Protein AF-A0A497PTF8-F1 (afdb_monomer)

Radius of gyration: 12.59 Å; Cα contacts (8 Å, |Δi|>4): 115; chains: 1; bounding box: 26×36×32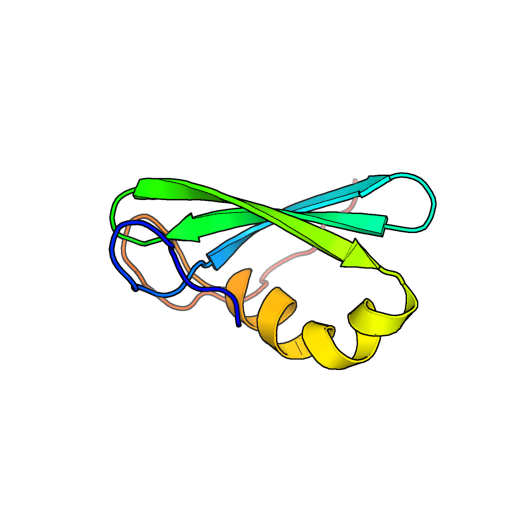 Å

pLDDT: mean 88.78, std 7.68, range [50.94, 96.62]

Sequence (73 aa):
MFTCKKCKEPFYAQGAEIRGQTLRVYCQCLNGHKGKRDISRYQADSMAHDVFSGLFTCVECGSITSLTNTDMG

Secondary structure (DSSP, 8-state):
--B-TTT-PBPEEEEEEEETTEEEEEEE-TT--EEEEEEEHHHHHHHHHHHHHHHTB-TTT--B---------

Structure (mmCIF, N/CA/C/O backbone):
data_AF-A0A497PTF8-F1
#
_entry.id   AF-A0A497PTF8-F1
#
loop_
_atom_site.group_PDB
_atom_site.id
_atom_site.type_symbol
_atom_site.label_atom_id
_atom_site.label_alt_id
_atom_site.label_comp_id
_atom_site.label_asym_id
_atom_site.label_entity_id
_atom_site.label_seq_id
_atom_site.pdbx_PDB_ins_code
_atom_site.Cartn_x
_atom_site.Cartn_y
_atom_site.Cartn_z
_atom_site.occupancy
_atom_site.B_iso_or_equiv
_atom_site.auth_seq_id
_atom_site.auth_comp_id
_atom_site.auth_asym_id
_atom_site.auth_atom_id
_atom_site.pdbx_PDB_model_num
ATOM 1 N N . MET A 1 1 ? 6.158 8.434 0.871 1.00 62.38 1 MET A N 1
ATOM 2 C CA . MET A 1 1 ? 5.329 8.417 2.094 1.00 62.38 1 MET A CA 1
ATOM 3 C C . MET A 1 1 ? 3.901 7.984 1.757 1.00 62.38 1 MET A C 1
ATOM 5 O O . MET A 1 1 ? 3.161 8.701 1.078 1.00 62.38 1 MET A O 1
ATOM 9 N N . PHE A 1 2 ? 3.549 6.753 2.128 1.00 82.75 2 PHE A N 1
ATOM 10 C CA . PHE A 1 2 ? 2.226 6.163 1.918 1.00 82.75 2 PHE A CA 1
ATOM 11 C C . PHE A 1 2 ? 1.231 6.743 2.930 1.00 82.75 2 PHE A C 1
ATOM 13 O O . PHE A 1 2 ? 0.950 6.155 3.964 1.00 82.75 2 PHE A O 1
ATOM 20 N N . THR A 1 3 ? 0.710 7.933 2.631 1.00 89.94 3 THR A N 1
ATOM 21 C CA . THR A 1 3 ? -0.216 8.647 3.522 1.00 89.94 3 THR A CA 1
ATOM 22 C C . THR A 1 3 ? -1.527 8.967 2.814 1.00 89.94 3 THR A C 1
ATOM 24 O O . THR A 1 3 ? -1.545 9.400 1.649 1.00 89.94 3 THR A O 1
ATOM 27 N N . CYS A 1 4 ? -2.636 8.774 3.524 1.00 93.19 4 CYS A N 1
ATOM 28 C CA . CYS A 1 4 ? -3.970 9.122 3.074 1.00 93.19 4 CYS A CA 1
ATOM 29 C C . CYS A 1 4 ? -4.118 10.639 2.958 1.00 93.19 4 CYS A C 1
ATOM 31 O O . CYS A 1 4 ? -3.964 11.384 3.921 1.00 93.19 4 CYS A O 1
ATOM 33 N N . LYS A 1 5 ? -4.477 11.129 1.766 1.00 92.38 5 LYS A N 1
ATOM 34 C CA . LYS A 1 5 ? -4.646 12.576 1.551 1.00 92.38 5 LYS A CA 1
ATOM 35 C C . LYS A 1 5 ? -5.845 13.154 2.312 1.00 92.38 5 LYS A C 1
ATOM 37 O O . LYS A 1 5 ? -5.806 14.344 2.620 1.00 92.38 5 LYS A O 1
ATOM 42 N N . LYS A 1 6 ? -6.852 12.316 2.609 1.00 94.69 6 LYS A N 1
ATOM 43 C CA . LYS A 1 6 ? -8.117 12.693 3.258 1.00 94.69 6 LYS A CA 1
ATOM 44 C C . LYS A 1 6 ? -7.992 12.796 4.777 1.00 94.69 6 LYS A C 1
ATOM 46 O O . LYS A 1 6 ? -8.325 13.832 5.326 1.00 94.69 6 LYS A O 1
ATOM 51 N N . CYS A 1 7 ? -7.484 11.753 5.433 1.00 95.44 7 CYS A N 1
ATOM 52 C CA . CYS A 1 7 ? -7.418 11.694 6.898 1.00 95.44 7 CYS A CA 1
ATOM 53 C C . CYS A 1 7 ? -5.998 11.715 7.473 1.00 95.44 7 CYS A C 1
ATOM 55 O O . CYS A 1 7 ? -5.849 11.624 8.679 1.00 95.44 7 CYS A O 1
ATOM 57 N N . LYS A 1 8 ? -4.959 11.821 6.635 1.00 93.56 8 LYS A N 1
ATOM 58 C CA . LYS A 1 8 ? -3.538 11.850 7.037 1.00 93.56 8 LYS A CA 1
ATOM 59 C C . LYS A 1 8 ? -3.010 10.590 7.731 1.00 93.56 8 LYS A C 1
ATOM 61 O O . LYS A 1 8 ? -1.811 10.507 7.959 1.00 93.56 8 LYS A O 1
ATOM 66 N N . GLU A 1 9 ? -3.855 9.586 7.933 1.00 93.12 9 GLU A N 1
ATOM 67 C CA . GLU A 1 9 ? -3.437 8.258 8.379 1.00 93.12 9 GLU A CA 1
ATOM 68 C C . GLU A 1 9 ? -2.571 7.522 7.342 1.00 93.12 9 GLU A C 1
ATOM 70 O O . GLU A 1 9 ? -2.666 7.812 6.137 1.00 93.12 9 GLU A O 1
ATOM 75 N N . PRO A 1 10 ? -1.764 6.535 7.768 1.00 91.50 10 PRO A N 1
ATOM 76 C CA . PRO A 1 10 ? -1.014 5.671 6.866 1.00 91.50 10 PRO A CA 1
ATOM 77 C C . PRO A 1 10 ? -1.910 4.935 5.858 1.00 91.50 10 PRO A C 1
ATOM 79 O O . PRO A 1 10 ? -3.048 4.557 6.147 1.00 91.50 10 PRO A O 1
ATOM 82 N N . PHE A 1 11 ? -1.389 4.732 4.649 1.00 93.12 11 PHE A N 1
ATOM 83 C CA . PHE A 1 11 ? -1.946 3.797 3.675 1.00 93.12 11 PHE A CA 1
ATOM 84 C C . PHE A 1 11 ? -1.250 2.444 3.799 1.00 93.12 11 PHE A C 1
ATOM 86 O O . PHE A 1 11 ? -0.025 2.386 3.794 1.00 93.12 11 PHE A O 1
ATOM 93 N N . TYR A 1 12 ? -2.038 1.376 3.781 1.00 93.06 12 TYR A N 1
ATOM 94 C CA . TYR A 1 12 ? -1.570 -0.005 3.748 1.00 93.06 12 TYR A CA 1
ATOM 95 C C . TYR A 1 12 ? -1.815 -0.589 2.362 1.00 93.06 12 TYR A C 1
ATOM 97 O O . TYR A 1 12 ? -2.828 -0.279 1.722 1.00 93.06 12 TYR A O 1
ATOM 105 N N . ALA A 1 13 ? -0.870 -1.381 1.867 1.00 92.75 13 ALA A N 1
ATOM 106 C CA . ALA A 1 13 ? -0.970 -1.999 0.555 1.00 92.75 13 ALA A CA 1
ATOM 107 C C . ALA A 1 13 ? -2.011 -3.128 0.593 1.00 92.75 13 ALA A C 1
ATOM 109 O O . ALA A 1 13 ? -2.130 -3.857 1.571 1.00 92.75 13 ALA A O 1
ATOM 110 N N . GLN A 1 14 ? -2.802 -3.243 -0.467 1.00 91.81 14 GLN A N 1
ATOM 111 C CA . GLN A 1 14 ? -3.843 -4.271 -0.617 1.00 91.81 14 GLN A CA 1
ATOM 112 C C . GLN A 1 14 ? -3.569 -5.198 -1.802 1.00 91.81 14 GLN A C 1
ATOM 114 O O . GLN A 1 14 ? -4.154 -6.265 -1.919 1.00 91.81 14 GLN A O 1
ATOM 119 N N . GLY A 1 15 ? -2.687 -4.772 -2.698 1.00 89.81 15 GLY A N 1
ATOM 120 C CA . GLY A 1 15 ? -2.302 -5.505 -3.889 1.00 89.81 15 GLY A CA 1
ATOM 121 C C . GLY A 1 15 ? -1.498 -4.605 -4.810 1.00 89.81 15 GLY A C 1
ATOM 122 O O . GLY A 1 15 ? -1.427 -3.386 -4.610 1.00 89.81 15 GLY A O 1
ATOM 123 N N . ALA A 1 16 ? -0.895 -5.197 -5.832 1.00 90.50 16 ALA A N 1
ATOM 124 C CA . ALA A 1 16 ? -0.151 -4.452 -6.829 1.00 90.50 16 ALA A CA 1
ATOM 125 C C . ALA A 1 16 ? -0.271 -5.095 -8.212 1.00 90.50 16 ALA A C 1
ATOM 127 O O . ALA A 1 16 ? -0.482 -6.298 -8.335 1.00 90.50 16 ALA A O 1
ATOM 128 N N . GLU A 1 17 ? -0.124 -4.277 -9.249 1.00 93.19 17 GLU A N 1
ATOM 129 C CA . GLU A 1 17 ? -0.085 -4.704 -10.645 1.00 93.19 17 GLU A CA 1
ATOM 130 C C . GLU A 1 17 ? 1.100 -4.044 -11.361 1.00 93.19 17 GLU A C 1
ATOM 132 O O . GLU A 1 17 ? 1.428 -2.877 -11.121 1.00 93.19 17 GLU A O 1
ATOM 137 N N . ILE A 1 18 ? 1.746 -4.781 -12.262 1.00 91.69 18 ILE A N 1
ATOM 138 C CA . ILE A 1 18 ? 2.807 -4.237 -13.111 1.00 91.69 18 ILE A CA 1
ATOM 139 C C . ILE A 1 18 ? 2.164 -3.645 -14.369 1.00 91.69 18 ILE A C 1
ATOM 141 O O . ILE A 1 18 ? 1.447 -4.327 -15.097 1.00 91.69 18 ILE A O 1
ATOM 145 N N . ARG A 1 19 ? 2.446 -2.369 -14.649 1.00 91.62 19 ARG A N 1
ATOM 146 C CA . ARG A 1 19 ? 2.048 -1.662 -15.874 1.00 91.62 19 ARG A CA 1
ATOM 147 C C . ARG A 1 19 ? 3.285 -1.125 -16.584 1.00 91.62 19 ARG A C 1
ATOM 149 O O . ARG A 1 19 ? 3.777 -0.041 -16.266 1.00 91.62 19 ARG A O 1
ATOM 156 N N . GLY A 1 20 ? 3.798 -1.882 -17.552 1.00 90.31 20 GLY A N 1
ATOM 157 C CA . GLY A 1 20 ? 5.041 -1.536 -18.242 1.00 90.31 20 GLY A CA 1
ATOM 158 C C . GLY A 1 20 ? 6.215 -1.471 -17.260 1.00 90.31 20 GLY A C 1
ATOM 159 O O . GLY A 1 20 ? 6.584 -2.483 -16.678 1.00 90.31 20 GLY A O 1
ATOM 160 N N . GLN A 1 21 ? 6.779 -0.277 -17.051 1.00 90.12 21 GLN A N 1
ATOM 161 C CA . GLN A 1 21 ? 7.905 -0.038 -16.127 1.00 90.12 21 GLN A CA 1
ATOM 162 C C . GLN A 1 21 ? 7.475 0.545 -14.767 1.00 90.12 21 GLN A C 1
ATOM 164 O O . GLN A 1 21 ? 8.292 1.101 -14.031 1.00 90.12 21 GLN A O 1
ATOM 169 N N . THR A 1 22 ? 6.180 0.493 -14.450 1.00 91.44 22 THR A N 1
ATOM 170 C CA . THR A 1 22 ? 5.611 1.048 -13.216 1.00 91.44 22 THR A CA 1
ATOM 171 C C . THR A 1 22 ? 4.878 -0.037 -12.441 1.00 91.44 22 THR A C 1
ATOM 173 O O . THR A 1 22 ? 4.084 -0.783 -13.011 1.00 91.44 22 THR A O 1
ATOM 176 N N . LEU A 1 23 ? 5.110 -0.098 -11.134 1.00 91.12 23 LEU A N 1
ATOM 177 C CA . LEU A 1 23 ? 4.316 -0.884 -10.200 1.00 91.12 23 LEU A CA 1
ATOM 178 C C . LEU A 1 23 ? 3.185 0.001 -9.668 1.00 91.12 23 LEU A C 1
ATOM 180 O O . LEU A 1 23 ? 3.438 0.980 -8.963 1.00 91.12 23 LEU A O 1
ATOM 184 N N . ARG A 1 24 ? 1.936 -0.326 -9.998 1.00 92.69 24 ARG A N 1
ATOM 185 C CA . ARG A 1 24 ? 0.771 0.318 -9.390 1.00 92.69 24 ARG A CA 1
ATOM 186 C C . ARG A 1 24 ? 0.371 -0.458 -8.146 1.00 92.69 24 ARG A C 1
ATOM 188 O O . ARG A 1 24 ? -0.046 -1.605 -8.235 1.00 92.69 24 ARG A O 1
ATOM 195 N N . VAL A 1 25 ? 0.452 0.194 -6.997 1.00 92.38 25 VAL A N 1
ATOM 196 C CA . VAL A 1 25 ? 0.046 -0.333 -5.694 1.00 92.38 25 VAL A CA 1
ATOM 197 C C . VAL A 1 25 ? -1.335 0.214 -5.346 1.00 92.38 25 VAL A C 1
ATOM 199 O O . VAL A 1 25 ? -1.559 1.430 -5.357 1.00 92.38 25 VAL A O 1
ATOM 202 N N . TYR A 1 26 ? -2.264 -0.678 -5.023 1.00 93.94 26 TYR A N 1
ATOM 203 C CA . TYR A 1 26 ? -3.571 -0.343 -4.465 1.00 93.94 26 TYR A CA 1
ATOM 204 C C . TYR A 1 26 ? -3.463 -0.267 -2.947 1.00 93.94 26 TYR A C 1
ATOM 206 O O . TYR A 1 26 ? -2.814 -1.111 -2.330 1.00 93.94 26 TYR A O 1
ATOM 214 N N . CYS A 1 27 ? -4.068 0.751 -2.338 1.00 94.06 27 CYS A N 1
ATOM 215 C CA . CYS A 1 27 ? -3.900 1.006 -0.909 1.00 94.06 27 CYS A CA 1
ATOM 216 C C . CYS A 1 27 ? -5.203 1.424 -0.234 1.00 94.06 27 CYS A C 1
ATOM 218 O O . CYS A 1 27 ? -6.080 2.025 -0.863 1.00 94.06 27 CYS A O 1
ATOM 220 N N . GLN A 1 28 ? -5.279 1.181 1.070 1.00 95.25 28 GLN A N 1
ATOM 221 C CA . GLN A 1 28 ? -6.388 1.591 1.924 1.00 95.25 28 GLN A CA 1
ATOM 222 C C . GLN A 1 28 ? -5.868 1.993 3.311 1.00 95.25 28 GLN A C 1
ATOM 224 O O . GLN A 1 28 ? -4.915 1.403 3.808 1.00 95.25 28 GLN A O 1
ATOM 229 N N . CYS A 1 29 ? -6.436 3.039 3.915 1.00 95.12 29 CYS A N 1
ATOM 230 C CA . CYS A 1 29 ? -6.173 3.359 5.324 1.00 95.12 29 CYS A CA 1
ATOM 231 C C . CYS A 1 29 ? -7.246 2.728 6.221 1.00 95.12 29 CYS A C 1
ATOM 233 O O . CYS A 1 29 ? -8.311 2.358 5.727 1.00 95.12 29 CYS A O 1
ATOM 235 N N . LEU A 1 30 ? -7.017 2.675 7.536 1.00 94.69 30 LEU A N 1
ATOM 236 C CA . LEU A 1 30 ? -7.965 2.063 8.488 1.00 94.69 30 LEU A CA 1
ATOM 237 C C . LEU A 1 30 ? -9.332 2.763 8.547 1.00 94.69 30 LEU A C 1
ATOM 239 O O . LEU A 1 30 ? -10.314 2.178 8.977 1.00 94.69 30 LEU A O 1
ATOM 243 N N . ASN A 1 31 ? -9.429 3.994 8.039 1.00 96.06 31 ASN A N 1
ATOM 244 C CA . ASN A 1 31 ? -10.703 4.703 7.890 1.00 96.06 31 ASN A CA 1
ATOM 245 C C . ASN A 1 31 ? -11.458 4.331 6.592 1.00 96.06 31 ASN A C 1
ATOM 247 O O . ASN A 1 31 ? -12.386 5.030 6.192 1.00 96.06 31 ASN A O 1
ATOM 251 N N . GLY A 1 32 ? -11.018 3.304 5.859 1.00 95.75 32 GLY A N 1
ATOM 252 C CA . GLY A 1 32 ? -11.677 2.811 4.643 1.00 95.75 32 GLY A CA 1
ATOM 253 C C . GLY A 1 32 ? -11.434 3.644 3.378 1.00 95.75 32 GLY A C 1
ATOM 254 O O . GLY A 1 32 ? -11.933 3.309 2.302 1.00 95.75 32 GLY A O 1
ATOM 255 N N . HIS A 1 33 ? -10.648 4.722 3.444 1.00 96.62 33 HIS A N 1
ATOM 256 C CA . HIS A 1 33 ? -10.319 5.496 2.249 1.00 96.62 33 HIS A CA 1
ATOM 257 C C . HIS A 1 33 ? -9.392 4.697 1.336 1.00 96.62 33 HIS A C 1
ATOM 259 O O . HIS A 1 33 ? -8.310 4.296 1.754 1.00 96.62 33 HIS A O 1
ATOM 265 N N . LYS A 1 34 ? -9.790 4.531 0.074 1.00 95.56 34 LYS A N 1
ATOM 266 C CA . LYS A 1 34 ? -8.999 3.841 -0.950 1.00 95.56 34 LYS A CA 1
ATOM 267 C C . LYS A 1 34 ? -8.140 4.815 -1.753 1.00 95.56 34 LYS A C 1
ATOM 269 O O . LYS A 1 34 ? -8.497 5.981 -1.952 1.00 95.56 34 LYS A O 1
ATOM 274 N N . GLY A 1 35 ? -7.008 4.326 -2.237 1.00 93.62 35 GLY A N 1
ATOM 275 C CA . GLY A 1 35 ? -6.065 5.075 -3.053 1.00 93.62 35 GLY A CA 1
ATOM 276 C C . GLY A 1 35 ? -5.231 4.169 -3.950 1.00 93.62 35 GLY A C 1
ATOM 277 O O . GLY A 1 35 ? -5.292 2.945 -3.876 1.00 93.62 35 GLY A O 1
ATOM 278 N N . LYS A 1 36 ? -4.443 4.807 -4.815 1.00 93.25 36 LYS A N 1
ATOM 279 C CA . LYS A 1 36 ? -3.442 4.147 -5.654 1.00 93.25 36 LYS A CA 1
ATOM 280 C C . LYS A 1 36 ? -2.131 4.924 -5.637 1.00 93.25 36 LYS A C 1
ATOM 282 O O . LYS A 1 36 ? -2.134 6.157 -5.471 1.00 93.25 36 LYS A O 1
ATOM 287 N N . ARG A 1 37 ? -1.022 4.210 -5.794 1.00 90.50 37 ARG A N 1
ATOM 288 C CA . ARG A 1 37 ? 0.330 4.760 -5.906 1.00 90.50 37 ARG A CA 1
ATOM 289 C C . ARG A 1 37 ? 1.047 4.096 -7.065 1.00 90.50 37 ARG A C 1
ATOM 291 O O . ARG A 1 37 ? 1.116 2.879 -7.123 1.00 90.50 37 ARG A O 1
ATOM 298 N N . ASP A 1 38 ? 1.570 4.920 -7.957 1.00 92.00 38 ASP A N 1
ATOM 299 C CA . ASP A 1 38 ? 2.378 4.474 -9.082 1.00 92.00 38 ASP A CA 1
ATOM 300 C C . ASP A 1 38 ? 3.844 4.661 -8.692 1.00 92.00 38 ASP A C 1
ATOM 302 O O . ASP A 1 38 ? 4.262 5.774 -8.370 1.00 92.00 38 ASP A O 1
ATOM 306 N N . ILE A 1 39 ? 4.592 3.560 -8.653 1.00 90.88 39 ILE A N 1
ATOM 307 C CA . ILE A 1 39 ? 6.006 3.518 -8.285 1.00 90.88 39 ILE A CA 1
ATOM 308 C C . ILE A 1 39 ? 6.787 3.152 -9.541 1.00 90.88 39 ILE A C 1
ATOM 310 O O . ILE A 1 39 ? 6.602 2.074 -10.110 1.00 90.88 39 ILE A O 1
ATOM 314 N N . SER A 1 40 ? 7.644 4.059 -10.004 1.00 91.06 40 SER A N 1
ATOM 315 C CA . SER A 1 40 ? 8.535 3.751 -11.123 1.00 91.06 40 SER A CA 1
ATOM 316 C C . SER A 1 40 ? 9.576 2.711 -10.706 1.00 91.06 40 SER A C 1
ATOM 318 O O . SER A 1 40 ? 9.962 2.649 -9.539 1.00 91.06 40 SER A O 1
ATOM 320 N N . ARG A 1 41 ? 10.087 1.925 -11.658 1.00 83.75 41 ARG A N 1
ATOM 321 C CA . ARG A 1 41 ? 11.133 0.925 -11.388 1.00 83.75 41 ARG A CA 1
ATOM 322 C C . ARG A 1 41 ? 12.339 1.487 -10.624 1.00 83.75 41 ARG A C 1
ATOM 324 O O . ARG A 1 41 ? 12.837 0.827 -9.727 1.00 83.75 41 ARG A O 1
ATOM 331 N N . TYR A 1 42 ? 12.751 2.720 -10.920 1.00 85.31 42 TYR A N 1
ATOM 332 C CA . TYR A 1 42 ? 13.867 3.392 -10.240 1.00 85.31 42 TYR A CA 1
ATOM 333 C C . TYR A 1 42 ? 13.585 3.738 -8.771 1.00 85.31 42 TYR A C 1
ATOM 335 O O . TYR A 1 42 ? 14.509 3.889 -7.982 1.00 85.31 42 TYR A O 1
ATOM 343 N N . GLN A 1 43 ? 12.313 3.896 -8.404 1.00 86.31 43 GLN A N 1
ATOM 344 C CA . GLN A 1 43 ? 11.883 4.185 -7.034 1.00 86.31 43 GLN A CA 1
ATOM 345 C C . GLN A 1 43 ? 11.498 2.919 -6.267 1.00 86.31 43 GLN A C 1
ATOM 347 O O . GLN A 1 43 ? 11.355 2.972 -5.050 1.00 86.31 43 GLN A O 1
ATOM 352 N N . ALA A 1 44 ? 11.303 1.795 -6.960 1.00 81.56 44 ALA A N 1
ATOM 353 C CA . ALA A 1 44 ? 10.852 0.558 -6.341 1.00 81.56 44 ALA A CA 1
ATOM 354 C C . ALA A 1 44 ? 11.816 0.098 -5.244 1.00 81.56 44 ALA A C 1
ATOM 356 O O . ALA A 1 44 ? 11.358 -0.208 -4.149 1.00 81.56 44 ALA A O 1
ATOM 357 N N . ASP A 1 45 ? 13.126 0.156 -5.491 1.00 83.50 45 ASP A N 1
ATOM 358 C CA . ASP A 1 45 ? 14.136 -0.292 -4.527 1.00 83.50 45 ASP A CA 1
ATOM 359 C C . ASP A 1 45 ? 14.117 0.538 -3.235 1.00 83.50 45 ASP A C 1
ATOM 361 O O . ASP A 1 45 ? 14.143 -0.017 -2.138 1.00 83.50 45 ASP A O 1
ATOM 365 N N . SER A 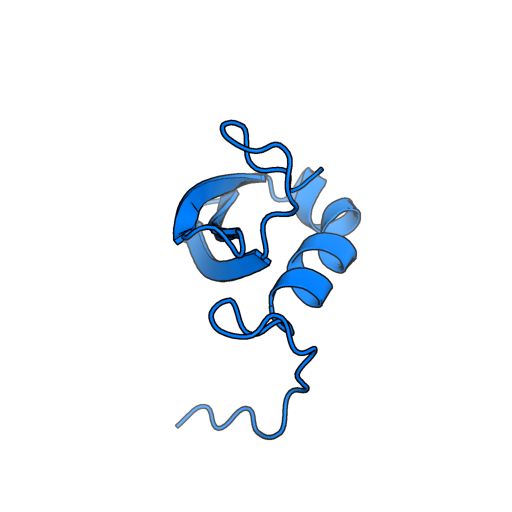1 46 ? 13.991 1.866 -3.337 1.00 87.50 46 SER A N 1
ATOM 366 C CA . SER A 1 46 ? 13.945 2.745 -2.159 1.00 87.50 46 SER A CA 1
ATOM 367 C C . SER A 1 46 ? 12.610 2.692 -1.415 1.00 87.50 46 SER A C 1
ATOM 369 O O . SER A 1 46 ? 12.546 3.046 -0.240 1.00 87.50 46 SER A O 1
ATOM 371 N N . MET A 1 47 ? 11.545 2.243 -2.081 1.00 86.75 47 MET A N 1
ATOM 372 C CA . MET A 1 47 ? 10.202 2.134 -1.511 1.00 86.75 47 MET A CA 1
ATOM 373 C C . MET A 1 47 ? 9.822 0.706 -1.115 1.00 86.75 47 MET A C 1
ATOM 375 O O . MET A 1 47 ? 8.755 0.511 -0.531 1.00 86.75 47 MET A O 1
ATOM 379 N N . ALA A 1 48 ? 10.665 -0.285 -1.414 1.00 84.50 48 ALA A N 1
ATOM 380 C CA . ALA A 1 48 ? 10.353 -1.697 -1.228 1.00 84.50 48 ALA A CA 1
ATOM 381 C C . ALA A 1 48 ? 9.943 -1.991 0.216 1.00 84.50 48 ALA A C 1
ATOM 383 O O . ALA A 1 48 ? 8.906 -2.608 0.438 1.00 84.50 48 ALA A O 1
ATOM 384 N N . HIS A 1 49 ? 10.697 -1.474 1.189 1.00 86.00 49 HIS A N 1
ATOM 385 C CA . HIS A 1 49 ? 10.414 -1.650 2.612 1.00 86.00 49 HIS A CA 1
ATOM 386 C C . HIS A 1 49 ? 9.035 -1.095 3.023 1.00 86.00 49 HIS A C 1
ATOM 388 O O . HIS A 1 49 ? 8.254 -1.782 3.684 1.00 86.00 49 HIS A O 1
ATOM 394 N N . ASP A 1 50 ? 8.701 0.127 2.601 1.00 84.62 50 ASP A N 1
ATOM 395 C CA . ASP A 1 50 ? 7.416 0.767 2.919 1.00 84.62 50 ASP A CA 1
ATOM 396 C C . ASP A 1 50 ? 6.234 0.014 2.293 1.00 84.62 50 ASP A C 1
ATOM 398 O O . ASP A 1 50 ? 5.183 -0.150 2.910 1.00 84.62 50 ASP A O 1
ATOM 402 N N . VAL A 1 51 ? 6.403 -0.457 1.055 1.00 84.38 51 VAL A N 1
ATOM 403 C CA . VAL A 1 51 ? 5.364 -1.215 0.350 1.00 84.38 51 VAL A CA 1
ATOM 404 C C . VAL A 1 51 ? 5.176 -2.592 0.985 1.00 84.38 51 VAL A C 1
ATOM 406 O O . VAL A 1 51 ? 4.037 -2.988 1.231 1.00 84.38 51 VAL A O 1
ATOM 409 N N . PHE A 1 52 ? 6.269 -3.304 1.283 1.00 85.12 52 PHE A N 1
ATOM 410 C CA . PHE A 1 52 ? 6.220 -4.633 1.895 1.00 85.12 52 PHE A CA 1
ATOM 411 C C . PHE A 1 52 ? 5.631 -4.600 3.301 1.00 85.12 52 PHE A C 1
ATOM 413 O O . PHE A 1 52 ? 4.742 -5.391 3.599 1.00 85.12 52 PHE A O 1
ATOM 420 N N . SER A 1 53 ? 6.067 -3.671 4.154 1.00 82.44 53 SER A N 1
ATOM 421 C CA . SER A 1 53 ? 5.495 -3.522 5.501 1.00 82.44 53 SER A CA 1
ATOM 422 C C . SER A 1 53 ? 3.990 -3.237 5.452 1.00 82.44 53 SER A C 1
ATOM 424 O O . SER A 1 53 ? 3.223 -3.810 6.224 1.00 82.44 53 SER A O 1
ATOM 426 N N . GLY A 1 54 ? 3.546 -2.439 4.477 1.00 83.81 54 GLY A N 1
ATOM 427 C CA . GLY A 1 54 ? 2.134 -2.155 4.252 1.00 83.81 54 GLY A CA 1
ATOM 428 C C . GLY A 1 54 ? 1.283 -3.355 3.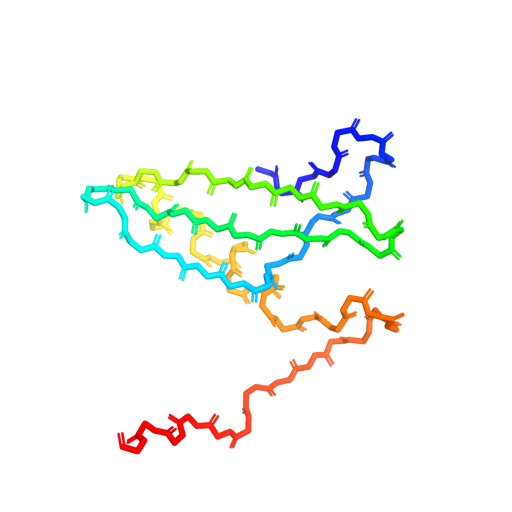815 1.00 83.81 54 GLY A C 1
ATOM 429 O O . GLY A 1 54 ? 0.073 -3.289 4.004 1.00 83.81 54 GLY A O 1
ATOM 430 N N . LEU A 1 55 ? 1.861 -4.419 3.240 1.00 88.00 55 LEU A N 1
ATOM 431 C CA . LEU A 1 55 ? 1.122 -5.640 2.861 1.00 88.00 55 LEU A CA 1
ATOM 432 C C . LEU A 1 55 ? 0.729 -6.485 4.077 1.00 88.00 55 LEU A C 1
ATOM 434 O O . LEU A 1 55 ? -0.228 -7.253 4.021 1.00 88.00 55 LEU A O 1
ATOM 438 N N . PHE A 1 56 ? 1.456 -6.329 5.180 1.00 90.25 56 PHE A N 1
ATOM 439 C CA . PHE A 1 56 ? 1.297 -7.120 6.393 1.00 90.25 56 PHE A CA 1
ATOM 440 C C . PHE A 1 56 ? 0.464 -6.398 7.449 1.00 90.25 56 PHE A C 1
ATOM 442 O O . PHE A 1 56 ? 0.753 -6.456 8.640 1.00 90.25 56 PHE A O 1
ATOM 449 N N . THR A 1 57 ? -0.559 -5.657 7.027 1.00 91.56 57 THR A N 1
ATOM 450 C CA . THR A 1 57 ? -1.506 -5.014 7.943 1.00 91.56 57 THR A CA 1
ATOM 451 C C . THR A 1 57 ? -2.932 -5.294 7.497 1.00 91.56 57 THR A C 1
ATOM 453 O O . THR A 1 57 ? -3.318 -4.987 6.367 1.00 91.56 57 THR A O 1
ATOM 456 N N . CYS A 1 58 ? -3.742 -5.842 8.401 1.00 90.69 58 CYS A N 1
ATOM 457 C CA . CYS A 1 58 ? -5.172 -5.995 8.176 1.00 90.69 58 CYS A CA 1
ATOM 458 C C . CYS A 1 58 ? -5.847 -4.619 8.206 1.00 90.69 58 CYS A C 1
ATOM 460 O O . CYS A 1 58 ? -5.845 -3.942 9.232 1.00 90.69 58 CYS A O 1
ATOM 462 N N . VAL A 1 59 ? -6.455 -4.200 7.096 1.00 91.44 59 VAL A N 1
ATOM 463 C CA . VAL A 1 59 ? -7.108 -2.882 7.002 1.00 91.44 59 VAL A CA 1
ATOM 464 C C . VAL A 1 59 ? -8.466 -2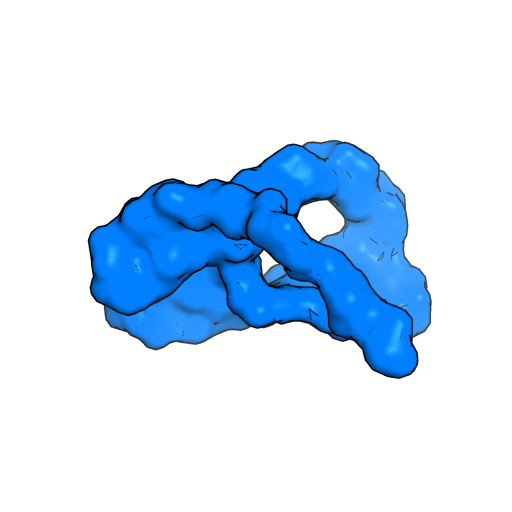.806 7.700 1.00 91.44 59 VAL A C 1
ATOM 466 O O . VAL A 1 59 ? -9.041 -1.722 7.767 1.00 91.44 59 VAL A O 1
ATOM 469 N N . GLU A 1 60 ? -8.975 -3.931 8.207 1.00 91.25 60 GLU A N 1
ATOM 470 C CA . GLU A 1 60 ? -10.231 -3.995 8.961 1.00 91.25 60 GLU A CA 1
ATOM 471 C C . GLU A 1 60 ? -10.010 -3.783 10.463 1.00 91.25 60 GLU A C 1
ATOM 473 O O . GLU A 1 60 ? -10.744 -3.021 11.085 1.00 91.25 60 GLU A O 1
ATOM 478 N N . CYS A 1 61 ? -8.985 -4.417 11.047 1.00 92.25 61 CYS A N 1
ATOM 479 C CA . CYS A 1 61 ? -8.707 -4.348 12.488 1.00 92.25 61 CYS A CA 1
ATOM 480 C C . CYS A 1 61 ? -7.383 -3.657 12.858 1.00 92.25 61 CYS A C 1
ATOM 482 O O . CYS A 1 61 ? -7.132 -3.416 14.036 1.00 92.25 61 CYS A O 1
ATOM 484 N N . GLY A 1 62 ? -6.519 -3.352 11.887 1.00 90.62 62 GLY A N 1
ATOM 485 C CA . GLY A 1 62 ? -5.216 -2.716 12.108 1.00 90.62 62 GLY A CA 1
ATOM 486 C C . GLY A 1 62 ? -4.121 -3.644 12.641 1.00 90.62 62 GLY A C 1
ATOM 487 O O . GLY A 1 62 ? -3.018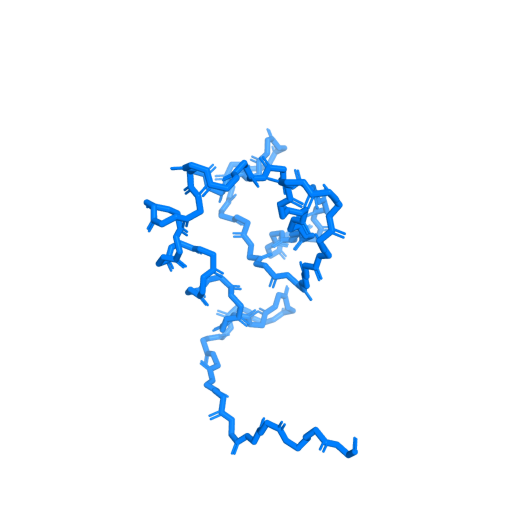 -3.178 12.917 1.00 90.62 62 GLY A O 1
ATOM 488 N N . SER A 1 63 ? -4.388 -4.944 12.796 1.00 92.81 63 SER A N 1
ATOM 489 C CA . SER A 1 63 ? -3.381 -5.900 13.267 1.00 92.81 63 SER A CA 1
ATOM 490 C C . SER A 1 63 ? -2.284 -6.129 12.228 1.00 92.81 63 SER A C 1
ATOM 492 O O . SER A 1 63 ? -2.559 -6.255 11.032 1.00 92.81 63 SER A 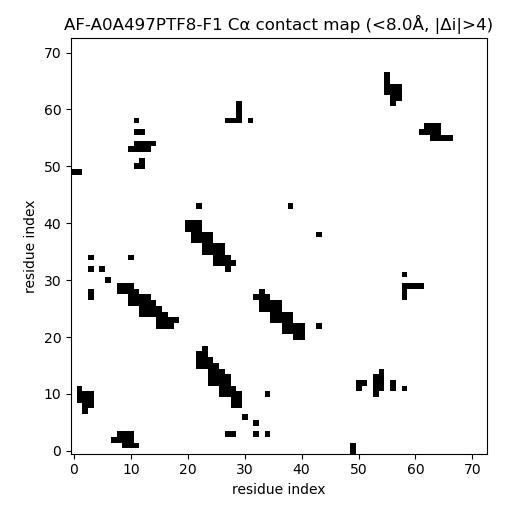O 1
ATOM 494 N N . ILE A 1 64 ? -1.044 -6.235 12.709 1.00 91.50 64 ILE A N 1
ATOM 495 C CA . ILE A 1 64 ? 0.098 -6.670 11.903 1.00 91.50 64 ILE A CA 1
ATOM 496 C C . ILE A 1 64 ? -0.046 -8.171 11.649 1.00 91.50 64 ILE A C 1
ATOM 498 O O . ILE A 1 64 ? -0.318 -8.941 12.571 1.00 91.50 64 ILE A O 1
ATOM 502 N N . THR A 1 65 ? 0.116 -8.579 10.398 1.00 90.31 65 THR A N 1
ATOM 503 C CA . THR A 1 65 ? 0.021 -9.970 9.957 1.00 90.31 65 THR A CA 1
ATOM 504 C C . THR A 1 65 ? 1.387 -10.485 9.514 1.00 90.31 65 THR A C 1
ATOM 506 O O . THR A 1 65 ? 2.374 -9.753 9.477 1.00 90.31 65 THR A O 1
ATOM 509 N N . SER A 1 66 ? 1.475 -11.771 9.199 1.00 89.56 66 SER A N 1
ATOM 510 C CA . SER A 1 66 ? 2.671 -12.375 8.622 1.00 89.56 66 SER A CA 1
ATOM 511 C C . SER A 1 66 ? 2.281 -13.314 7.489 1.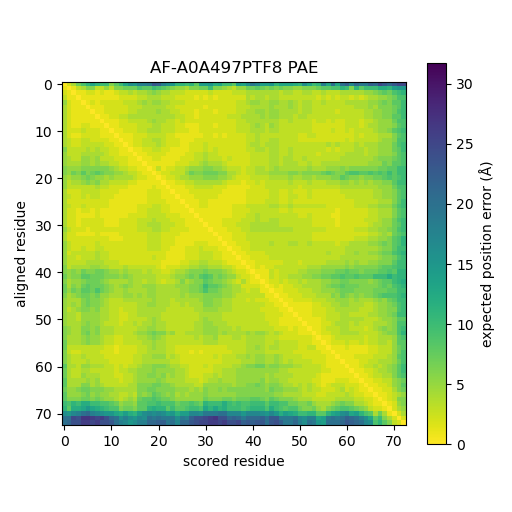00 89.56 66 SER A C 1
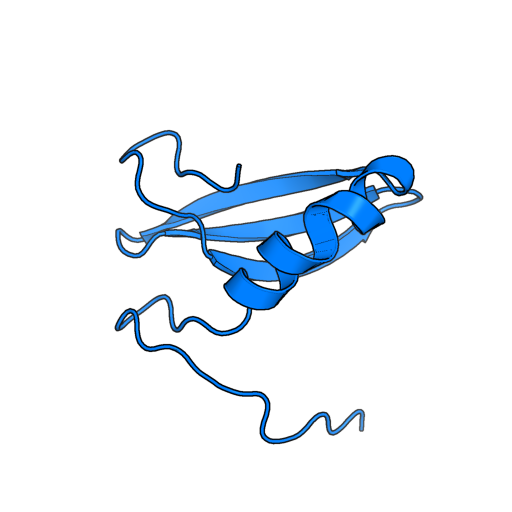ATOM 513 O O . SER A 1 66 ? 1.171 -13.848 7.451 1.00 89.56 66 SER A O 1
ATOM 515 N N . LEU A 1 67 ? 3.194 -13.490 6.537 1.00 87.19 67 LEU A N 1
ATOM 516 C CA . LEU A 1 67 ? 3.027 -14.455 5.462 1.00 87.19 67 LEU A CA 1
ATOM 517 C C . LEU A 1 67 ? 3.142 -15.870 6.032 1.00 87.19 67 LEU A C 1
ATOM 519 O O . LEU A 1 67 ? 4.181 -16.225 6.584 1.00 87.19 67 LEU A O 1
ATOM 523 N N . THR A 1 68 ? 2.091 -16.671 5.893 1.00 89.56 68 THR A N 1
ATOM 524 C CA . THR A 1 68 ? 2.073 -18.062 6.372 1.00 89.56 68 THR A CA 1
ATOM 525 C C . THR A 1 68 ? 2.260 -19.077 5.248 1.00 89.56 68 THR A C 1
ATOM 527 O O . THR A 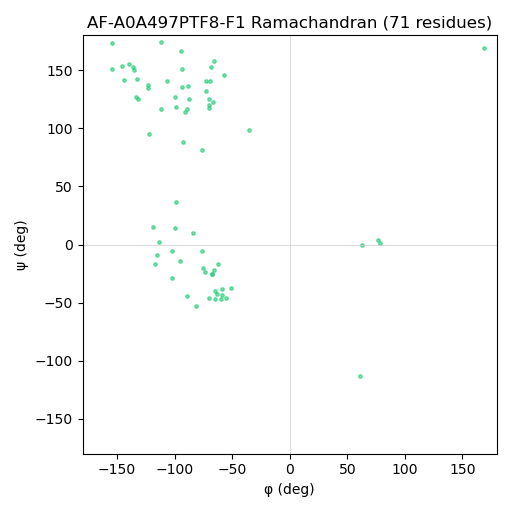1 68 ? 2.794 -20.154 5.494 1.00 89.56 68 THR A O 1
ATOM 530 N N . ASN A 1 69 ? 1.844 -18.746 4.023 1.00 86.00 69 ASN A N 1
ATOM 531 C CA . ASN A 1 69 ? 1.983 -19.590 2.840 1.00 86.00 69 ASN A CA 1
ATOM 532 C C . ASN A 1 69 ? 2.001 -18.715 1.569 1.00 86.00 69 ASN A C 1
ATOM 534 O O . ASN A 1 69 ? 1.407 -17.636 1.547 1.00 86.00 69 ASN A O 1
ATOM 538 N N . THR A 1 70 ? 2.685 -19.176 0.525 1.00 81.25 70 THR A N 1
ATOM 539 C CA . THR A 1 70 ? 2.764 -18.542 -0.796 1.00 81.25 70 THR A CA 1
ATOM 540 C C . THR A 1 70 ? 2.218 -19.413 -1.916 1.00 81.25 70 THR A C 1
ATOM 542 O O . THR A 1 70 ? 2.553 -19.099 -3.051 1.00 81.25 70 THR A O 1
ATOM 545 N N . ASP A 1 71 ? 1.461 -20.485 -1.628 1.00 78.06 71 ASP A N 1
ATOM 546 C CA . ASP A 1 71 ? 0.957 -21.450 -2.620 1.00 78.06 71 ASP A CA 1
ATOM 547 C C . ASP A 1 71 ? 0.599 -20.766 -3.947 1.00 78.06 71 ASP A C 1
ATOM 549 O O . ASP A 1 71 ? -0.447 -20.135 -4.111 1.00 78.06 71 ASP A O 1
ATOM 553 N N . MET A 1 72 ? 1.542 -20.865 -4.885 1.00 59.38 72 MET A N 1
ATOM 554 C CA . MET A 1 72 ? 1.365 -20.522 -6.282 1.00 59.38 72 MET A CA 1
ATOM 555 C C . MET A 1 72 ? 0.950 -21.838 -6.919 1.00 59.38 72 MET A C 1
ATOM 557 O O . MET A 1 72 ? 1.812 -22.642 -7.270 1.00 59.38 72 MET A O 1
ATOM 561 N N . GLY A 1 73 ? -0.359 -22.102 -6.916 1.00 50.94 73 GLY A N 1
ATOM 562 C CA . GLY A 1 73 ? -0.927 -23.240 -7.640 1.00 50.94 73 GLY A CA 1
ATOM 563 C C . GLY A 1 73 ? -0.514 -23.245 -9.105 1.00 50.94 73 GLY A C 1
ATOM 564 O O . GLY A 1 73 ? -0.379 -22.140 -9.682 1.00 50.94 73 GLY A O 1
#

Mean predicted aligned error: 4.34 Å

Solvent-accessible surface area (backbone atoms only — not comparable to full-atom values): 4432 Å² total; per-residue (Å²): 134,63,55,35,90,87,78,66,44,58,38,27,35,78,50,72,48,81,56,91,69,26,42,38,34,36,27,33,22,74,86,69,54,73,53,75,45,80,36,45,62,88,48,40,75,84,40,42,66,65,52,54,58,18,55,33,40,42,58,87,81,67,47,78,55,77,91,86,77,75,89,78,124

Foldseek 3Di:
DQADPPPRAHWAFDDWDDDPQWIKTWTAALVGDTDIDIAGNVRCVVCVVVHVQSPQADSPPRDGHDDPDDPPD

Nearest PDB structures (foldseek):
  7qep-assembly1_S4  TM=7.769E-01  e=7.795E-01  Encephalitozoon cuniculi GB-M1
  5jk0-assembly1_B  TM=4.750E-01  e=2.853E-01  Helicobacter pylori 26695
  5jk0-assembly1_A  TM=4.706E-01  e=6.456E-01  Helicobacter pylori 26695
  5jk0-assembly1_C  TM=4.337E-01  e=6.456E-01  Helicobacter pylori 26695
  5jk0-assembly1_D  TM=4.912E-01  e=1.210E+00  Helicobacter pylori 26695